Protein AF-A0A382U9B5-F1 (afdb_monomer)

Organism: NCBI:txid408172

Secondary structure (DSSP, 8-state):
-HHHHHHHHHHHHHHHHHTT------------PPPEEEEEEE---SSS--EEEEEEETTSEEEEEEEES-SS-EEEEEE--HHHHHHHHHHHHHTTS----

Mean predicted aligned error: 12.7 Å

Foldseek 3Di:
DVVVVVVVVVVVVVVVVVVPPPPVPDPPPDPPQAAWDDKDFDDDDPDLDWGWIWTAHLQQWIWIATPGSDPDHGIDIDGDDPVRSVVSNVVCVVVVNDDDD

Nearest PDB structures (foldseek):
  7peq-assembly1_AF  TM=5.070E-01  e=2.713E+00  Homo sapiens
  2l3a-assembly1_B  TM=3.412E-01  e=1.095E+00  Streptococcus pneumoniae
  7r5j-assembly1_S0  TM=4.423E-01  e=9.664E+00  Homo sapiens
  6y2r-assembly1_B  TM=2.807E-01  e=5.277E+00  Escherichia coli K-12
  6y2q-assembly1_B  TM=3.089E-01  e=7.587E+00  Escherichia coli K-12

Solvent-accessible surface area (backbone atoms only — not comparable to full-atom values): 6102 Å² total; per-residue (Å²): 113,74,66,62,53,51,51,53,54,52,54,55,55,52,58,61,64,73,73,69,79,79,72,82,76,69,78,74,75,69,80,79,73,56,60,82,64,47,76,50,76,39,71,72,56,103,64,82,43,45,19,34,40,39,38,35,27,67,81,22,45,34,43,35,36,20,76,40,70,44,99,56,72,46,78,47,75,51,68,49,52,72,69,56,40,49,52,52,53,52,52,34,36,78,70,67,79,40,87,86,130

pLDDT: mean 85.52, std 14.51, range [54.09, 98.25]

Structure (mmCIF, N/CA/C/O backbone):
data_AF-A0A382U9B5-F1
#
_entry.id   AF-A0A382U9B5-F1
#
loop_
_atom_site.group_PDB
_atom_site.id
_atom_site.type_symbol
_atom_site.label_atom_id
_atom_site.label_alt_id
_atom_site.label_comp_id
_atom_site.label_asym_id
_atom_site.label_entity_id
_atom_site.label_seq_id
_atom_site.pdbx_PDB_ins_code
_atom_site.Cartn_x
_atom_site.Cartn_y
_atom_site.Cartn_z
_atom_site.occupancy
_atom_site.B_iso_or_equiv
_atom_site.auth_seq_id
_atom_site.auth_comp_id
_atom_site.auth_asym_id
_atom_site.auth_atom_id
_atom_site.pdbx_PDB_model_num
ATOM 1 N N . MET A 1 1 ? 11.679 67.814 27.843 1.00 54.09 1 MET A N 1
ATOM 2 C CA . MET A 1 1 ? 10.896 67.091 28.876 1.00 54.09 1 MET A CA 1
ATOM 3 C C . MET A 1 1 ? 9.606 66.462 28.348 1.00 54.09 1 MET A C 1
ATOM 5 O O . MET A 1 1 ? 9.440 65.273 28.549 1.00 54.09 1 MET A O 1
ATOM 9 N N . ARG A 1 2 ? 8.722 67.182 27.634 1.00 62.81 2 ARG A N 1
ATOM 10 C CA . ARG A 1 2 ? 7.457 66.610 27.109 1.00 62.81 2 ARG A CA 1
ATOM 11 C C . ARG A 1 2 ? 7.646 65.518 26.040 1.00 62.81 2 ARG A C 1
ATOM 13 O O . ARG A 1 2 ? 6.945 64.518 26.065 1.00 62.81 2 ARG A O 1
ATOM 20 N N . ILE A 1 3 ? 8.635 65.680 25.157 1.00 61.09 3 ILE A N 1
ATOM 21 C CA . ILE A 1 3 ? 8.940 64.716 24.081 1.00 61.09 3 ILE A CA 1
ATOM 22 C C . ILE A 1 3 ? 9.489 63.398 24.649 1.00 61.09 3 ILE A C 1
ATOM 24 O O . ILE A 1 3 ? 9.040 62.333 24.251 1.00 61.09 3 ILE A O 1
ATOM 28 N N . SER A 1 4 ? 10.381 63.450 25.644 1.00 60.00 4 SER A N 1
ATOM 29 C CA . SER A 1 4 ? 10.939 62.247 26.282 1.00 60.00 4 SER A CA 1
ATOM 30 C C . SER A 1 4 ? 9.885 61.413 27.019 1.00 60.00 4 SER A C 1
ATOM 32 O O . SER A 1 4 ? 9.982 60.194 27.001 1.00 60.00 4 SER A O 1
ATOM 34 N N . ILE A 1 5 ? 8.868 62.056 27.613 1.00 72.12 5 ILE A N 1
ATOM 35 C CA . ILE A 1 5 ? 7.744 61.383 28.294 1.00 72.12 5 ILE A CA 1
ATOM 36 C C . ILE A 1 5 ? 6.813 60.704 27.279 1.00 72.12 5 ILE A C 1
ATOM 38 O O . ILE A 1 5 ? 6.330 59.602 27.519 1.00 72.12 5 ILE A O 1
ATOM 42 N N . LEU A 1 6 ? 6.586 61.336 26.123 1.00 69.75 6 LEU A N 1
ATOM 43 C CA . LEU A 1 6 ? 5.791 60.745 25.044 1.00 69.75 6 LEU A CA 1
ATOM 44 C C . LEU A 1 6 ? 6.502 59.539 24.419 1.00 69.75 6 LEU A C 1
ATOM 46 O O . LEU A 1 6 ? 5.865 58.526 24.154 1.00 69.75 6 LEU A O 1
ATOM 50 N N . VAL A 1 7 ? 7.824 59.613 24.243 1.00 75.50 7 VAL A N 1
ATOM 51 C CA . VAL A 1 7 ? 8.618 58.511 23.682 1.00 75.50 7 VAL A CA 1
ATOM 52 C C . VAL A 1 7 ? 8.638 57.305 24.620 1.00 75.50 7 VAL A C 1
ATOM 54 O O . VAL A 1 7 ? 8.428 56.186 24.160 1.00 75.50 7 VAL A O 1
ATOM 57 N N . THR A 1 8 ? 8.821 57.502 25.930 1.00 75.56 8 THR A N 1
ATOM 58 C CA . THR A 1 8 ? 8.779 56.389 26.892 1.00 75.56 8 THR A CA 1
ATOM 59 C C . THR A 1 8 ? 7.381 55.793 27.041 1.00 75.56 8 THR A C 1
ATOM 61 O O . THR A 1 8 ? 7.261 54.573 27.134 1.00 75.56 8 THR A O 1
ATOM 64 N N . ALA A 1 9 ? 6.324 56.610 26.994 1.00 79.00 9 ALA A N 1
ATOM 65 C CA . ALA A 1 9 ? 4.945 56.121 27.029 1.00 79.00 9 ALA A CA 1
ATOM 66 C C . ALA A 1 9 ? 4.597 55.275 25.792 1.00 79.00 9 ALA A C 1
ATOM 68 O O . ALA A 1 9 ? 4.003 54.207 25.925 1.00 79.00 9 ALA A O 1
ATOM 69 N N . VAL A 1 10 ? 5.017 55.710 24.599 1.00 79.19 10 VAL A N 1
ATOM 70 C CA . VAL A 1 10 ? 4.827 54.949 23.354 1.00 79.19 10 VAL A CA 1
ATOM 71 C C . VAL A 1 10 ? 5.637 53.651 23.379 1.00 79.19 10 VAL A C 1
ATOM 73 O O . VAL A 1 10 ? 5.108 52.603 23.019 1.00 79.19 10 VAL A O 1
ATOM 76 N N . LEU A 1 11 ? 6.882 53.687 23.867 1.00 76.25 11 LEU A N 1
ATOM 77 C CA . LEU A 1 11 ? 7.728 52.495 23.969 1.00 76.25 11 LEU A CA 1
ATOM 78 C C . LEU A 1 11 ? 7.118 51.438 24.907 1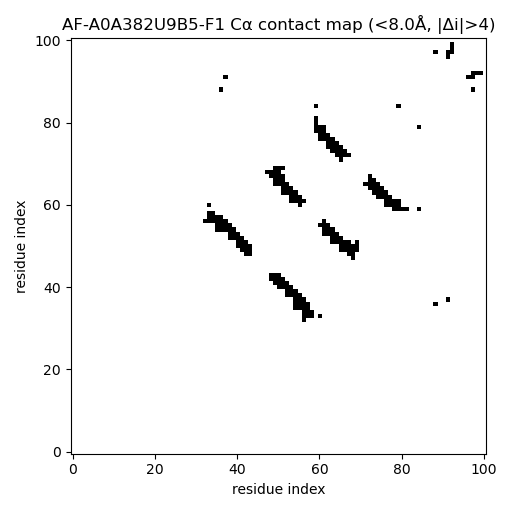.00 76.25 11 LEU A C 1
ATOM 80 O O . LEU A 1 11 ? 7.101 50.258 24.570 1.00 76.25 11 LEU A O 1
ATOM 84 N N . LEU A 1 12 ? 6.563 51.855 26.052 1.00 74.06 12 LEU A N 1
ATOM 85 C CA . LEU A 1 12 ? 5.895 50.950 26.995 1.00 74.06 12 LEU A CA 1
ATOM 86 C C . LEU A 1 12 ? 4.609 50.345 26.412 1.00 74.06 12 LEU A C 1
ATOM 88 O O . LEU A 1 12 ? 4.335 49.166 26.628 1.00 74.06 12 LEU A O 1
ATOM 92 N N . LEU A 1 13 ? 3.849 51.115 25.632 1.00 72.56 13 LEU A N 1
ATOM 93 C CA . LEU A 1 13 ? 2.592 50.661 25.029 1.00 72.56 13 LEU A CA 1
ATOM 94 C C . LEU A 1 13 ? 2.816 49.613 23.923 1.00 72.56 13 LEU A C 1
ATOM 96 O O . LEU A 1 13 ? 2.028 48.677 23.786 1.00 72.56 13 LEU A O 1
ATOM 100 N N . VAL A 1 14 ? 3.929 49.715 23.190 1.00 72.94 14 VAL A N 1
ATOM 101 C CA . VAL A 1 14 ? 4.337 48.728 22.175 1.00 72.94 14 VAL A CA 1
ATOM 102 C C . VAL A 1 14 ? 4.727 47.388 22.814 1.00 72.94 14 VAL A C 1
ATOM 104 O O . VAL A 1 14 ? 4.352 46.340 22.296 1.00 72.94 14 VAL A O 1
ATOM 107 N N . VAL A 1 15 ? 5.407 47.390 23.967 1.00 70.19 15 VAL A N 1
ATOM 108 C CA . VAL A 1 15 ? 5.828 46.150 24.658 1.00 70.19 15 VAL A CA 1
ATOM 109 C C . VAL A 1 15 ? 4.627 45.338 25.167 1.00 70.19 15 VAL A C 1
ATOM 111 O O . VAL A 1 15 ? 4.621 44.107 25.075 1.00 70.19 15 VAL A O 1
ATOM 114 N N . VAL A 1 16 ? 3.572 46.011 25.638 1.00 68.19 16 VAL A N 1
ATOM 115 C CA . VAL A 1 16 ? 2.333 45.353 26.095 1.00 68.19 16 VAL A CA 1
ATOM 116 C C . VAL A 1 16 ? 1.617 44.637 24.941 1.00 68.19 16 VAL A C 1
ATOM 118 O O . VAL A 1 16 ? 1.099 43.538 25.131 1.00 68.19 16 VAL A O 1
ATOM 121 N N . PHE A 1 17 ? 1.644 45.200 23.730 1.00 63.25 17 PHE A N 1
ATOM 122 C CA . PHE A 1 17 ? 0.970 44.620 22.562 1.00 63.25 17 PHE A CA 1
ATOM 123 C C . PHE A 1 17 ? 1.639 43.343 22.027 1.00 63.25 17 PHE A C 1
ATOM 125 O O . PHE A 1 17 ? 0.953 42.457 21.521 1.00 63.25 17 PHE A O 1
ATOM 132 N N . VAL A 1 18 ? 2.962 43.205 2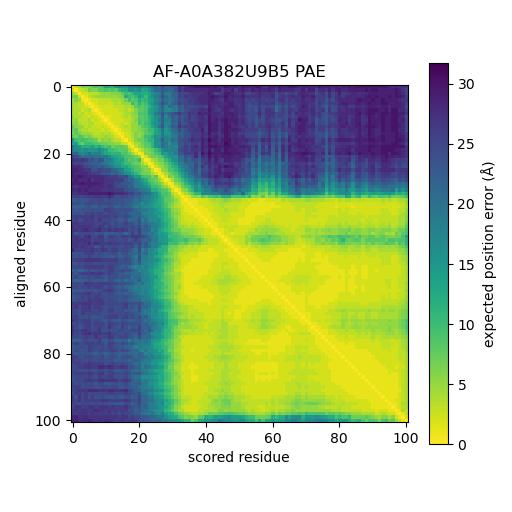2.162 1.00 65.38 18 VAL A N 1
ATOM 133 C CA . VAL A 1 18 ? 3.712 42.045 21.633 1.00 65.38 18 VAL A CA 1
ATOM 134 C C . VAL A 1 18 ? 3.528 40.785 22.497 1.00 65.38 18 VAL A C 1
ATOM 136 O O . VAL A 1 18 ? 3.733 39.668 22.028 1.00 65.38 18 VAL A O 1
ATOM 139 N N . SER A 1 19 ? 3.070 40.932 23.741 1.00 62.53 19 SER A N 1
ATOM 140 C CA . SER A 1 19 ? 2.999 39.831 24.717 1.00 62.53 19 SER A CA 1
ATOM 141 C C . SER A 1 19 ? 1.723 38.972 24.608 1.00 62.53 19 SER A C 1
ATOM 143 O O . SER A 1 19 ? 1.581 37.986 25.327 1.00 62.53 19 SER A O 1
ATOM 145 N N . GLY A 1 20 ? 0.778 39.341 23.733 1.00 59.97 20 GLY A N 1
ATOM 146 C CA . GLY A 1 20 ? -0.607 38.850 23.767 1.00 59.97 20 GLY A CA 1
ATOM 147 C C . GLY A 1 20 ? -0.985 37.673 22.857 1.00 59.97 20 GLY A C 1
ATOM 148 O O . GLY A 1 20 ? -2.148 37.286 22.863 1.00 59.97 20 GLY A O 1
ATOM 149 N N . CYS A 1 21 ? -0.079 37.087 22.069 1.00 66.44 21 CYS A N 1
ATOM 150 C CA . CYS A 1 21 ? -0.425 35.964 21.179 1.00 66.44 21 CYS A CA 1
ATOM 151 C C . CYS A 1 21 ? 0.087 34.616 21.700 1.00 66.44 21 CYS A C 1
ATOM 153 O O . CYS A 1 21 ? 0.887 33.947 21.054 1.00 66.44 21 CYS A O 1
ATOM 155 N N . SER A 1 22 ? -0.412 34.176 22.854 1.00 59.31 22 SER A N 1
ATOM 156 C CA . SER A 1 22 ? -0.428 32.745 23.184 1.00 59.31 22 SER A CA 1
ATOM 157 C C . SER A 1 22 ? -1.741 32.162 22.664 1.00 59.31 22 SER A C 1
ATOM 159 O O . SER A 1 22 ? -2.692 31.959 23.412 1.00 59.31 22 SER A O 1
ATOM 161 N N . LEU A 1 23 ? -1.821 31.935 21.349 1.00 65.56 23 LEU A N 1
ATOM 162 C CA . LEU A 1 23 ? -2.842 31.046 20.802 1.00 65.56 23 LEU A CA 1
ATOM 163 C C . LEU A 1 23 ? -2.578 29.661 21.410 1.00 65.56 23 LEU A C 1
ATOM 165 O O . LEU A 1 23 ? -1.495 29.116 21.179 1.00 65.56 23 LEU A O 1
ATOM 169 N N . PRO A 1 24 ? -3.506 29.079 22.191 1.00 62.50 24 PRO A N 1
ATOM 170 C CA . PRO A 1 24 ? -3.404 27.679 22.548 1.00 62.50 24 PRO A CA 1
ATOM 171 C C . PRO A 1 24 ? -3.539 26.901 21.242 1.00 62.50 24 PRO A C 1
ATOM 173 O O . PRO A 1 24 ? -4.634 26.724 20.708 1.00 62.50 24 PRO A O 1
ATOM 176 N N . VAL A 1 25 ? -2.399 26.495 20.687 1.00 60.81 25 VAL A N 1
ATOM 177 C CA . VAL A 1 25 ? -2.329 25.534 19.594 1.00 60.81 25 VAL A CA 1
ATOM 178 C C . VAL A 1 25 ? -2.891 24.243 20.170 1.00 60.81 25 VAL A C 1
ATOM 180 O O . VAL A 1 25 ? -2.193 23.482 20.836 1.00 60.81 25 VAL A O 1
ATOM 183 N N . SER A 1 26 ? -4.199 24.052 19.995 1.00 68.31 26 SER A N 1
ATOM 184 C CA . SER A 1 26 ? -4.849 22.778 20.253 1.00 68.31 26 SER A CA 1
ATOM 185 C C . SER A 1 26 ? -4.070 21.745 19.442 1.00 68.31 26 SER A C 1
ATOM 187 O O . SER A 1 26 ? -3.915 21.946 18.231 1.00 68.31 26 SER A O 1
ATOM 189 N N . PRO A 1 27 ? -3.508 20.696 20.067 1.00 62.62 27 PRO A N 1
ATOM 190 C CA . PRO A 1 27 ? -2.910 19.617 19.312 1.00 62.62 27 PRO A CA 1
ATOM 191 C C . PRO A 1 27 ? -4.049 19.002 18.511 1.00 62.62 27 PRO A C 1
ATOM 193 O O . PRO A 1 27 ? -4.861 18.251 19.046 1.00 62.62 27 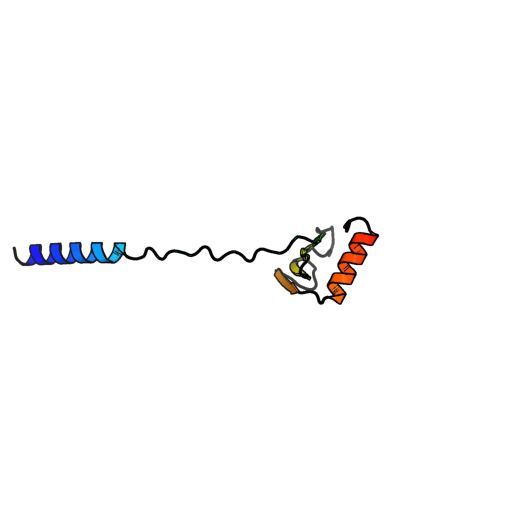PRO A O 1
ATOM 196 N N . PHE A 1 28 ? -4.140 19.394 17.239 1.00 59.19 28 PHE A N 1
ATOM 197 C CA . PHE A 1 28 ? -4.983 18.757 16.249 1.00 59.19 28 PHE A CA 1
ATOM 198 C C . PHE A 1 28 ? -4.670 17.275 16.372 1.00 59.19 28 PHE A C 1
ATOM 200 O O . PHE A 1 28 ? -3.550 16.859 16.064 1.00 59.19 28 PHE A O 1
ATOM 207 N N . GLN A 1 29 ? -5.597 16.516 16.960 1.00 55.19 29 GLN A N 1
ATOM 208 C CA . GLN A 1 29 ? -5.442 15.085 17.137 1.00 55.19 29 GLN A CA 1
ATOM 209 C C . GLN A 1 29 ? -5.194 14.539 15.743 1.00 55.19 29 GLN A C 1
ATOM 211 O O . GLN A 1 29 ? -6.102 14.505 14.912 1.00 55.19 29 GLN A O 1
ATOM 216 N N . ALA A 1 30 ? -3.931 14.200 15.469 1.00 62.97 30 ALA A N 1
ATOM 217 C CA . ALA A 1 30 ? -3.569 13.541 14.237 1.00 62.97 30 ALA A CA 1
ATOM 218 C C . ALA A 1 30 ? -4.538 12.363 14.106 1.00 62.97 30 ALA A C 1
ATOM 220 O O . ALA A 1 30 ? -4.750 11.666 15.108 1.00 62.97 30 ALA A O 1
ATOM 221 N N . PRO A 1 31 ? -5.190 12.185 12.945 1.00 60.97 31 PRO A N 1
ATOM 222 C CA . PRO A 1 31 ? -6.185 11.142 12.782 1.00 60.97 31 PRO A CA 1
ATOM 223 C C . PRO A 1 31 ? -5.560 9.838 13.264 1.00 60.97 31 PRO A C 1
ATOM 225 O O . PRO A 1 31 ? -4.511 9.428 12.759 1.00 60.97 31 PRO A O 1
ATOM 228 N N . VAL A 1 32 ? -6.151 9.253 14.309 1.00 64.25 32 VAL A N 1
ATOM 229 C CA . VAL A 1 32 ? -5.683 7.996 14.890 1.00 64.25 32 VAL A CA 1
ATOM 230 C C . VAL A 1 32 ? -5.879 6.958 13.798 1.00 64.25 32 VAL A C 1
ATOM 232 O O . VAL A 1 32 ? -6.984 6.454 13.605 1.00 64.25 32 VAL A O 1
ATOM 235 N N . LYS A 1 33 ? -4.828 6.720 13.003 1.00 66.44 33 LYS A N 1
ATOM 236 C CA . LYS A 1 33 ? -4.870 5.738 11.922 1.00 66.44 33 LYS A CA 1
ATOM 237 C C . LYS A 1 33 ? -5.292 4.417 12.547 1.00 66.44 33 LYS A C 1
ATOM 239 O O . LYS A 1 33 ? -4.758 4.018 13.585 1.00 66.44 33 LYS A O 1
ATOM 244 N N . SER A 1 34 ? -6.307 3.793 11.950 1.00 86.69 34 SER A N 1
ATOM 245 C CA . SER A 1 34 ? -6.868 2.554 12.474 1.00 86.69 34 SER A CA 1
ATOM 246 C C . SER A 1 34 ? -5.795 1.455 12.520 1.00 86.69 34 SER A C 1
ATOM 248 O O . SER A 1 34 ? -4.689 1.615 12.000 1.00 86.69 34 SER A O 1
ATOM 250 N N . LYS A 1 35 ? -6.081 0.329 13.181 1.00 92.50 35 LYS A N 1
ATOM 251 C CA . LYS A 1 35 ? -5.108 -0.763 13.333 1.00 92.50 35 LYS A CA 1
ATOM 252 C C . LYS A 1 35 ? -4.554 -1.184 11.961 1.00 92.50 35 LYS A C 1
ATOM 254 O O . LYS A 1 35 ? -5.309 -1.320 11.000 1.00 92.50 35 LYS A O 1
ATOM 259 N N . LEU A 1 36 ? -3.245 -1.420 11.871 1.00 93.88 36 LEU A N 1
ATOM 260 C CA . LEU A 1 36 ? -2.612 -1.919 10.649 1.00 93.88 36 LEU A CA 1
ATOM 261 C C . LEU A 1 36 ? -3.174 -3.299 10.287 1.00 93.88 36 LEU A C 1
ATOM 263 O O . LEU A 1 36 ? -3.151 -4.201 11.122 1.00 93.88 36 LEU A O 1
ATOM 267 N N . LEU A 1 37 ? -3.650 -3.459 9.050 1.00 95.06 37 LEU A N 1
ATOM 268 C CA . LEU A 1 37 ? -4.113 -4.741 8.517 1.00 95.06 37 LEU A CA 1
ATOM 269 C C . LEU A 1 37 ? -3.021 -5.417 7.685 1.00 95.06 37 LEU A C 1
ATOM 271 O O . LEU A 1 37 ? -2.725 -6.590 7.890 1.00 95.06 37 LEU A O 1
ATOM 275 N N . ALA A 1 38 ? -2.443 -4.685 6.736 1.00 94.88 38 ALA A N 1
ATOM 276 C CA . ALA A 1 38 ? -1.438 -5.204 5.822 1.00 94.88 38 ALA A CA 1
ATOM 277 C C . ALA A 1 38 ? -0.481 -4.097 5.381 1.00 94.88 38 ALA A C 1
ATOM 279 O O . ALA A 1 38 ? -0.895 -2.963 5.143 1.00 94.88 38 ALA A O 1
ATOM 280 N N . LYS A 1 39 ? 0.794 -4.444 5.214 1.00 94.75 39 LYS A N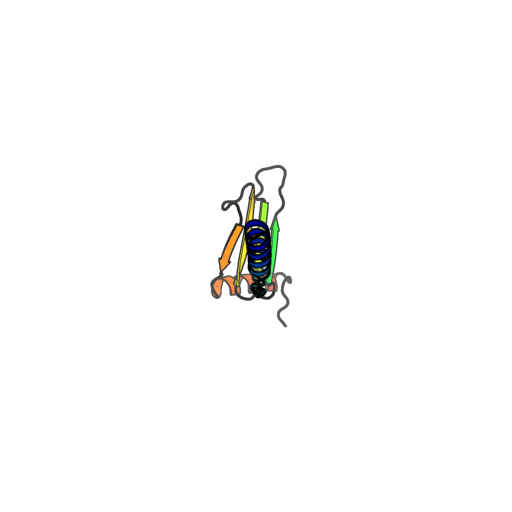 1
ATOM 281 C CA . LYS A 1 39 ? 1.802 -3.579 4.605 1.00 94.75 39 LYS A CA 1
ATOM 282 C C . LYS A 1 39 ? 2.569 -4.373 3.556 1.00 94.75 39 LYS A C 1
ATOM 284 O O . LYS A 1 39 ? 2.909 -5.529 3.791 1.00 94.75 39 LYS A O 1
ATOM 289 N N . MET A 1 40 ? 2.813 -3.760 2.406 1.00 94.69 40 MET A N 1
ATOM 290 C CA . MET A 1 40 ? 3.581 -4.342 1.315 1.00 94.69 40 MET A CA 1
ATOM 291 C C . MET A 1 40 ? 4.550 -3.300 0.777 1.00 94.69 40 MET A C 1
ATOM 293 O O . MET A 1 40 ? 4.166 -2.160 0.525 1.00 94.69 40 MET A O 1
ATOM 297 N N . GLU A 1 41 ? 5.796 -3.707 0.586 1.00 96.19 41 GLU A N 1
ATOM 298 C CA . GLU A 1 41 ? 6.845 -2.877 0.010 1.00 96.19 41 GLU A CA 1
ATOM 299 C C . GLU A 1 41 ? 7.499 -3.652 -1.125 1.00 96.19 41 GLU A C 1
ATOM 301 O O . GLU A 1 41 ? 7.699 -4.867 -1.033 1.00 96.19 41 GLU A O 1
ATOM 306 N N . ARG A 1 42 ? 7.802 -2.949 -2.212 1.00 96.19 42 ARG A N 1
ATOM 307 C CA . ARG A 1 42 ? 8.533 -3.501 -3.342 1.00 96.19 42 ARG A CA 1
ATOM 308 C C . ARG A 1 42 ? 9.708 -2.594 -3.659 1.00 96.19 42 ARG A C 1
ATOM 310 O O . ARG A 1 42 ? 9.515 -1.432 -4.005 1.00 96.19 42 ARG A O 1
ATOM 317 N N . SER A 1 43 ? 10.907 -3.151 -3.536 1.00 95.81 43 SER A N 1
ATOM 318 C CA . SER A 1 43 ? 12.161 -2.502 -3.901 1.00 95.81 43 SER A CA 1
ATOM 319 C C . SER A 1 43 ? 12.469 -2.657 -5.394 1.00 95.81 43 SER A C 1
ATOM 321 O O . SER A 1 43 ? 11.857 -3.462 -6.106 1.00 95.81 43 SER A O 1
ATOM 323 N N . GLY A 1 44 ? 13.428 -1.861 -5.869 1.00 94.25 44 GLY A N 1
ATOM 324 C CA . GLY A 1 44 ? 13.915 -1.919 -7.245 1.00 94.25 44 GLY A CA 1
ATOM 325 C C . GLY A 1 44 ? 14.692 -3.199 -7.567 1.00 94.25 44 GLY A C 1
ATOM 326 O O . GLY A 1 44 ? 15.159 -3.918 -6.686 1.00 94.25 44 GLY A O 1
ATOM 327 N N . CYS A 1 45 ? 14.848 -3.457 -8.864 1.00 93.00 45 CYS A N 1
ATOM 328 C CA . CYS A 1 45 ? 15.684 -4.518 -9.427 1.00 93.00 45 CYS A CA 1
ATOM 329 C C . CYS A 1 45 ? 16.552 -3.936 -10.559 1.00 93.00 45 CYS A C 1
ATOM 331 O O . CYS A 1 45 ? 16.354 -2.784 -10.945 1.00 93.00 45 CYS A O 1
ATOM 333 N N . SER A 1 46 ? 17.482 -4.713 -11.128 1.00 91.88 46 SER A N 1
ATOM 334 C CA . SER A 1 46 ? 18.241 -4.323 -12.331 1.00 91.88 46 SER A CA 1
ATOM 335 C C . SER A 1 46 ? 17.339 -4.319 -13.576 1.00 91.88 46 SER A C 1
ATOM 337 O O . SER A 1 46 ? 17.372 -5.237 -14.390 1.00 91.88 46 SER A O 1
ATOM 339 N N . GLY A 1 47 ? 16.475 -3.313 -13.688 1.00 91.81 47 GLY A N 1
ATOM 340 C CA . GLY A 1 47 ? 15.484 -3.169 -14.750 1.00 91.81 47 GLY A CA 1
ATOM 341 C C . GLY A 1 47 ? 14.341 -2.242 -14.334 1.00 91.81 47 GLY A C 1
ATOM 342 O O . GLY A 1 47 ? 14.4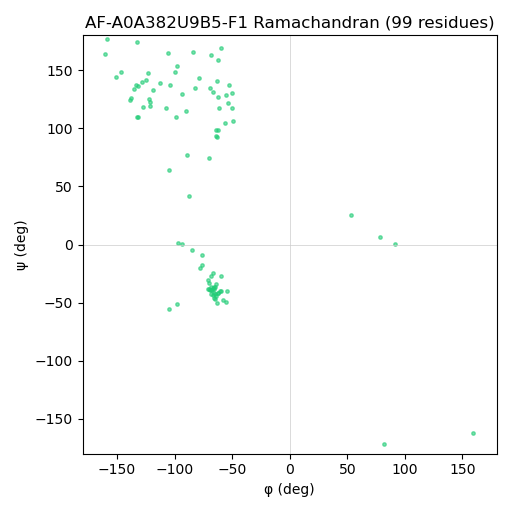46 -1.498 -13.366 1.00 91.81 47 GLY A O 1
ATOM 343 N N . VAL A 1 48 ? 13.216 -2.317 -15.045 1.00 93.62 48 VAL A N 1
ATOM 344 C CA . VAL A 1 48 ? 12.037 -1.452 -14.831 1.00 93.62 48 VAL A CA 1
ATOM 345 C C . VAL A 1 48 ? 11.065 -2.009 -13.781 1.00 93.62 48 VAL A C 1
ATOM 347 O O . VAL A 1 48 ? 9.848 -2.000 -13.967 1.00 93.62 48 VAL A O 1
ATOM 350 N N . CYS A 1 49 ? 11.587 -2.546 -12.673 1.00 95.56 49 CYS A N 1
ATOM 351 C CA . CYS A 1 49 ? 10.727 -3.028 -11.593 1.00 95.56 49 CYS A CA 1
ATOM 352 C C . CYS A 1 49 ? 10.026 -1.857 -10.886 1.00 95.56 49 CYS A C 1
ATOM 354 O O . CYS A 1 49 ? 10.695 -0.885 -10.535 1.00 95.56 49 CYS A O 1
ATOM 356 N N . PRO A 1 50 ? 8.714 -1.960 -10.609 1.00 96.56 50 PRO A N 1
ATOM 357 C CA . PRO A 1 50 ? 7.995 -0.936 -9.866 1.00 96.56 50 PRO A CA 1
ATOM 358 C C . PRO A 1 50 ? 8.492 -0.863 -8.422 1.00 96.56 50 PRO A C 1
ATOM 360 O O . PRO A 1 50 ? 8.547 -1.885 -7.734 1.00 96.56 50 PRO A O 1
ATOM 363 N N . ILE A 1 51 ? 8.782 0.353 -7.970 1.00 97.94 51 ILE A N 1
ATOM 364 C CA . ILE A 1 51 ? 9.193 0.675 -6.603 1.00 97.94 51 ILE A CA 1
ATOM 365 C C . ILE A 1 51 ? 8.029 1.377 -5.914 1.00 97.94 51 ILE A C 1
ATOM 367 O O . ILE A 1 51 ? 7.588 2.432 -6.377 1.00 97.94 51 ILE A O 1
ATOM 371 N N . PHE A 1 52 ? 7.489 0.772 -4.854 1.00 97.75 52 PHE A N 1
ATOM 372 C CA . PHE A 1 52 ? 6.361 1.346 -4.121 1.00 97.75 52 PHE A CA 1
ATOM 373 C C . PHE A 1 52 ? 6.187 0.775 -2.713 1.00 97.75 52 PHE A C 1
ATOM 375 O O . PHE A 1 52 ? 6.639 -0.330 -2.403 1.00 97.75 52 PHE A O 1
ATOM 382 N N . SER A 1 53 ? 5.410 1.491 -1.901 1.00 97.94 53 SER A N 1
ATOM 383 C CA . SER A 1 53 ? 4.841 0.988 -0.653 1.00 97.94 53 SER A CA 1
ATOM 384 C C . SER A 1 53 ? 3.314 1.112 -0.639 1.00 97.94 53 SER A C 1
ATOM 386 O O . SER A 1 53 ? 2.721 1.997 -1.256 1.00 97.94 53 SER A O 1
ATOM 388 N N . LEU A 1 54 ? 2.659 0.171 0.036 1.00 97.25 54 LEU A N 1
ATOM 389 C CA . LEU A 1 54 ? 1.213 0.110 0.206 1.00 97.25 54 LEU A CA 1
ATOM 390 C C . LEU A 1 54 ? 0.907 -0.291 1.647 1.00 97.25 54 LEU A C 1
ATOM 392 O O . LEU A 1 54 ? 1.347 -1.339 2.116 1.00 97.25 54 LEU A O 1
ATOM 396 N N . THR A 1 55 ? 0.119 0.523 2.336 1.00 97.50 55 THR A N 1
ATOM 397 C CA . THR A 1 55 ? -0.337 0.269 3.703 1.00 97.50 55 THR A CA 1
ATOM 398 C C . THR A 1 55 ? -1.855 0.260 3.720 1.00 97.50 55 THR A C 1
ATOM 400 O O . THR A 1 55 ? -2.478 1.216 3.271 1.00 97.50 55 THR A O 1
ATOM 403 N N . ILE A 1 56 ? -2.446 -0.816 4.227 1.00 97.06 56 ILE A N 1
ATOM 404 C CA . ILE A 1 56 ? -3.890 -1.008 4.354 1.00 97.06 56 ILE A CA 1
ATOM 405 C C . ILE A 1 56 ? -4.206 -1.165 5.838 1.00 97.06 56 ILE A C 1
ATOM 407 O O . ILE A 1 56 ? -3.564 -1.951 6.541 1.00 97.06 56 ILE A O 1
ATOM 411 N N . PHE A 1 57 ? -5.216 -0.448 6.310 1.00 96.44 57 PHE A N 1
ATOM 412 C CA . PHE A 1 57 ? -5.667 -0.491 7.694 1.00 96.44 57 PHE A CA 1
ATOM 413 C C . PHE A 1 57 ? -6.994 -1.256 7.847 1.00 96.44 57 PHE A C 1
ATOM 415 O O . PHE A 1 57 ? -7.682 -1.564 6.870 1.00 96.44 57 PHE A O 1
ATOM 422 N N . PHE A 1 58 ? -7.346 -1.625 9.080 1.00 95.06 58 PHE A N 1
ATOM 423 C CA . PHE A 1 58 ? -8.512 -2.467 9.379 1.00 95.06 58 PHE A CA 1
ATOM 424 C C . PHE A 1 58 ? -9.857 -1.795 9.075 1.00 95.06 58 PHE A C 1
ATOM 426 O O . PHE A 1 58 ? -10.826 -2.512 8.813 1.00 95.06 58 PHE A O 1
ATOM 433 N N . ASP A 1 59 ? -9.910 -0.463 9.077 1.00 95.31 59 ASP A N 1
ATOM 434 C CA . ASP A 1 59 ? -11.054 0.351 8.639 1.00 95.31 59 ASP A CA 1
ATOM 435 C C . ASP A 1 59 ? -11.198 0.436 7.107 1.00 95.31 59 ASP A C 1
ATOM 437 O O . ASP A 1 59 ? -12.212 0.919 6.613 1.00 95.31 59 ASP A O 1
ATOM 441 N N . GLY A 1 60 ? -10.213 -0.061 6.353 1.00 96.19 60 GLY A N 1
ATOM 442 C CA . GLY A 1 60 ? -10.179 0.006 4.895 1.00 96.19 60 GLY A CA 1
ATOM 443 C C . GLY A 1 60 ? -9.470 1.233 4.334 1.00 96.19 60 GLY A C 1
ATOM 444 O O . GLY A 1 60 ? -9.383 1.343 3.113 1.00 96.19 60 GLY A O 1
ATOM 445 N N . SER A 1 61 ? -8.937 2.119 5.177 1.00 97.38 61 SER A N 1
ATOM 446 C CA . SER A 1 61 ? -8.067 3.212 4.745 1.00 97.38 61 SER A CA 1
ATOM 447 C C . SER A 1 61 ? -6.786 2.653 4.122 1.00 97.38 61 SER A C 1
ATOM 449 O O . SER A 1 61 ? -6.233 1.651 4.588 1.00 97.38 61 SER A O 1
ATOM 451 N N . VAL A 1 62 ? -6.312 3.291 3.054 1.00 97.19 62 VAL A N 1
ATOM 452 C CA . VAL A 1 62 ? -5.140 2.872 2.287 1.00 97.19 62 VAL A CA 1
ATOM 453 C C . VAL A 1 62 ? -4.233 4.057 2.025 1.00 97.19 62 VAL A C 1
ATOM 455 O O . VAL A 1 62 ? -4.695 5.124 1.631 1.00 97.19 62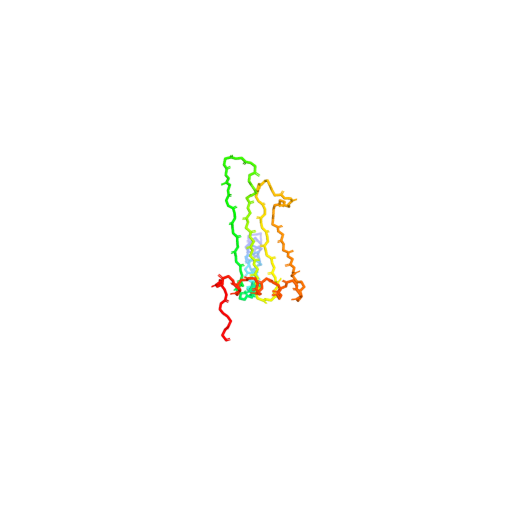 VAL A O 1
ATOM 458 N N . ILE A 1 63 ? -2.934 3.830 2.186 1.00 97.31 63 ILE A N 1
ATOM 459 C CA . ILE A 1 63 ? -1.875 4.761 1.808 1.00 97.31 63 ILE A CA 1
ATOM 460 C C . ILE A 1 63 ? -0.976 4.045 0.815 1.00 97.31 63 ILE A C 1
ATOM 462 O O . ILE A 1 63 ? -0.390 3.008 1.131 1.00 97.31 63 ILE A O 1
ATOM 466 N N . TYR A 1 64 ? -0.882 4.594 -0.384 1.00 97.94 64 TYR A N 1
ATOM 467 C CA . TYR A 1 64 ? -0.007 4.131 -1.446 1.00 97.94 64 TYR A CA 1
ATOM 468 C C . TYR A 1 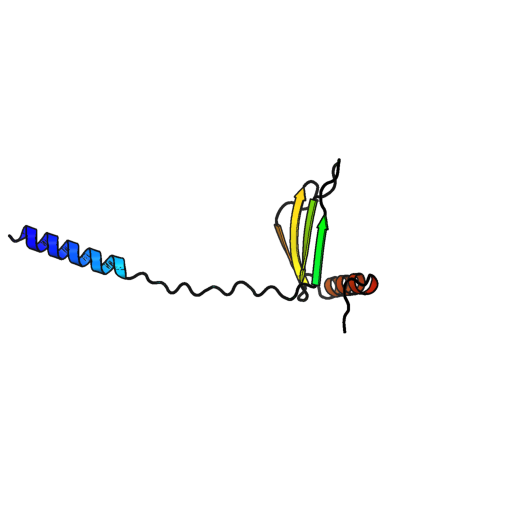64 ? 1.069 5.180 -1.710 1.00 97.94 64 TYR A C 1
ATOM 470 O O . TYR A 1 64 ? 0.759 6.365 -1.748 1.00 97.94 64 TYR A O 1
ATOM 478 N N . GLN A 1 65 ? 2.304 4.751 -1.932 1.00 98.12 65 GLN A N 1
ATOM 479 C CA . GLN A 1 65 ? 3.396 5.612 -2.370 1.00 98.12 65 GLN A CA 1
ATOM 480 C C . GLN A 1 65 ? 4.110 4.931 -3.532 1.00 98.12 65 GLN A C 1
ATOM 482 O O . GLN A 1 65 ? 4.774 3.917 -3.330 1.00 98.12 65 GLN A O 1
ATOM 487 N N . GLY A 1 66 ? 3.970 5.476 -4.738 1.00 97.88 66 GLY A N 1
ATOM 488 C CA . GLY A 1 66 ? 4.733 5.043 -5.908 1.00 97.88 66 GLY A CA 1
ATOM 489 C C . GLY A 1 66 ? 5.994 5.884 -6.077 1.00 97.88 66 GLY A C 1
ATOM 490 O O . GLY A 1 66 ? 5.918 7.111 -6.066 1.00 97.88 66 GLY A O 1
ATOM 491 N N . GLU A 1 67 ? 7.146 5.242 -6.237 1.00 96.88 67 GLU A N 1
ATOM 492 C CA . GLU A 1 67 ? 8.436 5.924 -6.386 1.00 96.88 67 GLU A CA 1
ATOM 493 C C . GLU A 1 67 ? 8.926 5.901 -7.836 1.00 96.88 67 GLU A C 1
ATOM 495 O O . GLU A 1 67 ? 9.153 6.956 -8.423 1.00 96.88 67 GLU A O 1
ATOM 500 N N . ALA A 1 68 ? 9.051 4.716 -8.442 1.00 96.62 68 ALA A N 1
ATOM 501 C CA . ALA A 1 68 ? 9.566 4.565 -9.803 1.00 96.62 68 ALA A CA 1
ATOM 502 C C . ALA A 1 68 ? 8.905 3.400 -10.541 1.00 96.62 68 ALA A C 1
ATOM 504 O O . ALA A 1 68 ? 8.556 2.390 -9.933 1.00 96.62 68 ALA A O 1
ATOM 505 N N . HIS A 1 69 ? 8.762 3.529 -11.864 1.00 96.12 69 HIS A N 1
ATOM 506 C CA . HIS A 1 69 ? 8.188 2.503 -12.750 1.00 96.12 69 HIS A CA 1
ATOM 507 C C . HIS A 1 69 ? 6.794 1.998 -12.319 1.00 96.12 69 HIS A C 1
ATOM 509 O O . HIS A 1 69 ? 6.400 0.877 -12.636 1.00 96.12 69 HIS A O 1
ATOM 515 N N . THR A 1 70 ? 6.035 2.818 -11.589 1.00 95.94 70 THR A N 1
ATOM 516 C CA . THR A 1 70 ? 4.657 2.545 -11.176 1.00 95.94 70 THR A CA 1
ATOM 517 C C . THR A 1 70 ? 3.662 3.234 -12.105 1.00 95.94 70 THR A C 1
ATOM 519 O O . THR A 1 70 ? 3.955 4.266 -12.701 1.00 95.94 70 THR A O 1
ATOM 522 N N . ALA A 1 71 ? 2.448 2.686 -12.214 1.00 93.50 71 ALA A N 1
ATOM 523 C CA . ALA A 1 71 ? 1.371 3.334 -12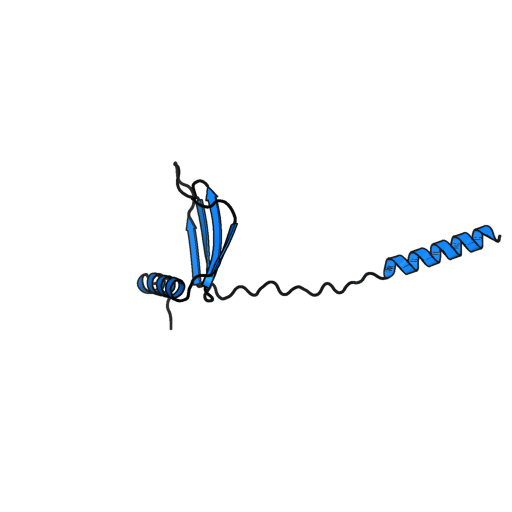.971 1.00 93.50 71 ALA A CA 1
ATOM 524 C C . ALA A 1 71 ? 0.876 4.632 -12.305 1.00 93.50 71 ALA A C 1
ATOM 526 O O . ALA A 1 71 ? 0.358 5.521 -12.972 1.00 93.50 71 ALA A O 1
ATOM 527 N N . VAL A 1 72 ? 1.016 4.721 -10.980 1.00 94.56 72 VAL A N 1
ATOM 528 C CA . VAL A 1 72 ? 0.710 5.911 -10.185 1.00 94.56 72 VAL A CA 1
ATOM 529 C C . VAL A 1 72 ? 1.986 6.307 -9.460 1.00 94.56 72 VAL A C 1
ATOM 531 O O . VAL A 1 72 ? 2.541 5.498 -8.718 1.00 94.56 72 VAL A O 1
ATOM 534 N N . SER A 1 73 ? 2.451 7.531 -9.672 1.00 95.75 73 SER A N 1
ATOM 535 C CA . SER A 1 73 ? 3.617 8.082 -8.977 1.00 95.75 73 SER A CA 1
ATOM 536 C C . SER A 1 73 ? 3.176 8.978 -7.823 1.00 95.75 73 SER A C 1
ATOM 538 O O . SER A 1 73 ? 2.141 9.640 -7.905 1.00 95.75 73 SER A O 1
ATOM 540 N N . GLY A 1 74 ? 3.977 9.024 -6.762 1.00 96.19 74 GLY A N 1
ATOM 541 C CA . GLY A 1 74 ? 3.702 9.814 -5.567 1.00 96.19 74 GLY A CA 1
ATOM 542 C C . GLY A 1 74 ? 2.739 9.147 -4.583 1.00 96.19 74 GLY A C 1
ATOM 543 O O . GLY A 1 74 ? 2.392 7.968 -4.705 1.00 96.19 74 GLY A O 1
ATOM 544 N N . GLY A 1 75 ? 2.345 9.928 -3.577 1.00 96.50 75 GLY A N 1
ATOM 545 C CA . GLY A 1 75 ? 1.463 9.501 -2.496 1.00 96.50 75 GLY A CA 1
ATOM 546 C C . GLY A 1 75 ? -0.010 9.571 -2.887 1.00 96.50 75 GLY A C 1
ATOM 547 O O . GLY A 1 75 ? -0.464 10.568 -3.447 1.00 96.50 75 GLY A O 1
ATOM 548 N N . LYS A 1 76 ? -0.774 8.528 -2.566 1.00 96.62 76 LYS A N 1
ATOM 549 C CA . LYS A 1 76 ? -2.224 8.480 -2.752 1.00 96.62 76 LYS A CA 1
ATOM 550 C C . LYS A 1 76 ? -2.896 7.837 -1.551 1.00 96.62 76 LYS A C 1
ATOM 552 O O . LYS A 1 76 ? -2.602 6.694 -1.205 1.00 96.62 76 LYS A O 1
ATOM 557 N N . GLU A 1 77 ? -3.855 8.550 -0.978 1.00 96.56 77 GLU A N 1
ATOM 558 C CA . GLU A 1 77 ? -4.741 8.021 0.053 1.00 96.56 77 GLU A CA 1
ATOM 559 C C . GLU A 1 77 ? -6.118 7.728 -0.545 1.00 96.56 77 GLU A C 1
ATOM 561 O O . GLU A 1 77 ? -6.630 8.482 -1.375 1.00 96.56 77 GLU A O 1
ATOM 566 N N . PHE A 1 78 ? -6.697 6.589 -0.179 1.00 96.31 78 PHE A N 1
ATOM 567 C CA . PHE A 1 78 ? -8.039 6.187 -0.598 1.00 96.31 78 PHE A CA 1
ATOM 568 C C . PHE A 1 78 ? -8.601 5.143 0.366 1.00 96.31 78 PHE A C 1
ATOM 570 O O . PHE A 1 78 ? -7.916 4.694 1.282 1.00 96.31 78 PHE A O 1
ATOM 577 N N . SER A 1 79 ? -9.849 4.732 0.156 1.00 97.12 79 SER A N 1
ATOM 578 C CA . SER A 1 79 ? -10.503 3.732 0.999 1.00 97.12 79 SER A CA 1
ATOM 579 C C . SER A 1 79 ? -11.026 2.572 0.165 1.00 97.12 79 SER A C 1
ATOM 581 O O . SER A 1 79 ? -11.530 2.752 -0.944 1.00 97.12 79 SER A O 1
ATOM 583 N N . LEU A 1 80 ? -10.900 1.365 0.707 1.00 97.56 80 LEU A N 1
ATOM 584 C CA . LEU A 1 80 ? -11.470 0.159 0.129 1.00 97.56 80 LEU A CA 1
ATOM 585 C C . LEU A 1 80 ? -12.963 0.077 0.437 1.00 97.56 80 LEU A C 1
ATOM 587 O O . LEU A 1 80 ? -13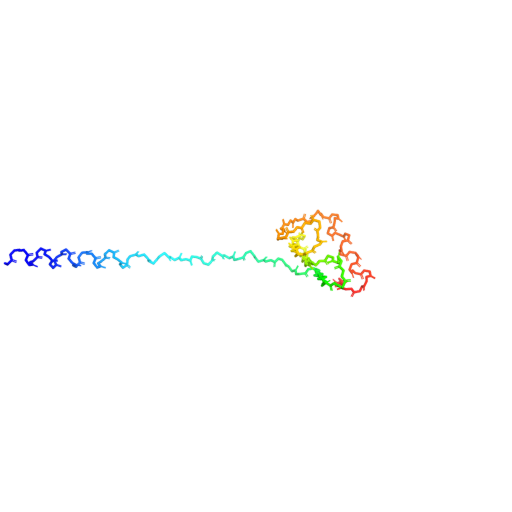.414 0.362 1.545 1.00 97.56 80 LEU A O 1
ATOM 591 N N . THR A 1 81 ? -13.727 -0.418 -0.530 1.00 98.19 81 THR A N 1
ATOM 592 C CA . THR A 1 81 ? -15.082 -0.909 -0.259 1.00 98.19 81 THR A CA 1
ATOM 593 C C . THR A 1 81 ? -15.033 -2.099 0.704 1.00 98.19 81 THR A C 1
ATOM 595 O O . THR A 1 81 ? -14.021 -2.803 0.804 1.00 98.19 81 THR A O 1
ATOM 598 N N . LYS A 1 82 ? -16.154 -2.383 1.377 1.00 97.06 82 LYS A N 1
ATOM 599 C CA . LYS A 1 82 ? -16.269 -3.533 2.293 1.00 97.06 82 LYS A CA 1
ATOM 600 C C . LYS A 1 82 ? -15.882 -4.854 1.614 1.00 97.06 82 LYS A C 1
ATOM 602 O O . LYS A 1 82 ? -15.150 -5.650 2.201 1.00 97.06 82 LYS A O 1
ATOM 607 N N . ASP A 1 83 ? -16.281 -5.045 0.357 1.00 98.25 83 ASP A N 1
ATOM 608 C CA . ASP A 1 83 ? -15.980 -6.260 -0.410 1.00 98.25 83 ASP A CA 1
ATOM 609 C C . ASP A 1 83 ? -14.497 -6.374 -0.783 1.00 98.25 83 ASP A C 1
ATOM 611 O O . ASP A 1 83 ? -13.916 -7.460 -0.772 1.00 98.25 83 ASP A O 1
ATOM 615 N N . GLN A 1 84 ? -13.844 -5.260 -1.125 1.00 98.06 84 GLN A N 1
ATOM 616 C CA . GLN A 1 84 ? -12.397 -5.240 -1.364 1.00 98.06 84 GLN A CA 1
ATOM 617 C C . GLN A 1 84 ? -11.622 -5.540 -0.078 1.00 98.06 84 GLN A C 1
ATOM 619 O O . GLN A 1 84 ? -10.725 -6.382 -0.089 1.00 98.06 84 GLN A O 1
ATOM 624 N N . LEU A 1 85 ? -12.004 -4.910 1.034 1.00 97.38 85 LEU A N 1
ATOM 625 C CA . LEU A 1 85 ? -11.377 -5.126 2.334 1.00 97.38 85 LEU A CA 1
ATOM 626 C C . LEU A 1 85 ? -11.529 -6.576 2.810 1.00 97.38 85 LEU A C 1
ATOM 628 O O . LEU A 1 85 ? -10.563 -7.177 3.280 1.00 97.38 85 LEU A O 1
ATOM 632 N N . SER A 1 86 ? -12.715 -7.163 2.625 1.00 96.88 86 SER A N 1
ATOM 633 C CA . SER A 1 86 ? -12.971 -8.579 2.906 1.00 96.88 86 SER A CA 1
ATOM 634 C C . SER A 1 86 ? -12.030 -9.488 2.108 1.00 96.88 86 SER A C 1
ATOM 636 O O . SER A 1 86 ? -11.348 -10.336 2.684 1.00 96.88 86 SER A O 1
ATOM 638 N N . ARG A 1 87 ? -11.882 -9.243 0.797 1.00 97.06 87 ARG A N 1
ATOM 639 C CA . ARG A 1 87 ? -10.971 -10.014 -0.068 1.00 97.06 87 ARG A CA 1
ATOM 640 C C . ARG A 1 87 ? -9.511 -9.937 0.381 1.00 97.06 87 ARG A C 1
ATOM 642 O O . ARG A 1 87 ? -8.830 -10.964 0.360 1.00 97.06 87 ARG A O 1
ATOM 649 N N . VAL A 1 88 ? -9.042 -8.763 0.814 1.00 96.19 88 VAL A N 1
ATOM 650 C CA . VAL A 1 88 ? -7.684 -8.590 1.362 1.00 96.19 88 VAL A CA 1
ATOM 651 C C . VAL A 1 88 ? -7.509 -9.415 2.636 1.00 96.19 88 VAL A C 1
ATOM 653 O O . VAL A 1 88 ? -6.575 -10.214 2.709 1.00 96.19 88 VAL A O 1
ATOM 656 N N . ARG A 1 89 ? -8.432 -9.299 3.604 1.00 95.75 89 ARG A N 1
ATOM 657 C CA . ARG A 1 89 ? -8.388 -10.090 4.848 1.00 95.75 89 ARG A CA 1
ATOM 658 C C . ARG A 1 89 ? -8.340 -11.584 4.547 1.00 95.75 89 ARG A C 1
ATOM 660 O O . ARG A 1 89 ? -7.448 -12.273 5.029 1.00 95.75 89 ARG A O 1
ATOM 667 N N . SER A 1 90 ? -9.227 -12.075 3.680 1.00 96.25 90 SER A N 1
ATOM 668 C CA . SER A 1 90 ? -9.246 -13.490 3.309 1.00 96.25 90 SER A CA 1
ATOM 669 C C . SER A 1 90 ? -7.942 -13.943 2.647 1.00 96.25 90 SER A C 1
ATOM 671 O O . SER A 1 90 ? -7.475 -15.044 2.923 1.00 96.25 90 SER A O 1
ATOM 673 N N . ALA A 1 91 ? -7.339 -13.127 1.777 1.00 95.50 91 ALA A N 1
ATOM 674 C CA . ALA A 1 91 ? -6.070 -13.471 1.138 1.00 95.50 91 ALA A CA 1
ATOM 675 C C . ALA A 1 91 ? -4.924 -13.585 2.156 1.00 95.50 91 ALA A C 1
ATOM 677 O O . ALA A 1 91 ? -4.170 -14.557 2.114 1.00 95.50 91 ALA A O 1
ATOM 678 N N . PHE A 1 92 ? -4.832 -12.639 3.093 1.00 94.81 92 PHE A N 1
ATOM 679 C CA . PHE A 1 92 ? -3.801 -12.633 4.132 1.00 94.81 92 PHE A CA 1
ATOM 680 C C . PHE A 1 92 ? -3.998 -13.766 5.143 1.00 94.81 92 PHE A C 1
ATOM 682 O O . PHE A 1 92 ? -3.025 -14.423 5.510 1.00 94.81 92 PHE A O 1
ATOM 689 N N . THR A 1 93 ? -5.241 -14.073 5.523 1.00 95.38 93 THR A N 1
ATOM 690 C CA . THR A 1 93 ? -5.544 -15.213 6.399 1.00 95.38 93 THR A CA 1
ATOM 691 C C . THR A 1 93 ? -5.206 -16.543 5.739 1.00 95.38 93 THR A C 1
ATOM 693 O O . THR A 1 93 ? -4.502 -17.350 6.336 1.00 95.38 93 THR A O 1
ATOM 696 N N . ARG A 1 94 ? -5.603 -16.761 4.476 1.00 95.94 94 ARG A N 1
ATOM 697 C CA . ARG A 1 94 ? -5.268 -18.002 3.747 1.00 95.94 94 ARG A CA 1
ATOM 698 C C . ARG A 1 94 ? -3.765 -18.234 3.595 1.00 95.94 94 ARG A C 1
ATOM 700 O O . ARG A 1 94 ? -3.344 -19.372 3.425 1.00 95.94 94 ARG A O 1
ATOM 707 N N . LYS A 1 95 ? -2.963 -17.168 3.596 1.00 95.12 95 LYS A N 1
ATOM 708 C CA . LYS A 1 95 ? -1.498 -17.237 3.508 1.00 95.12 95 LYS A CA 1
ATOM 709 C C . LYS A 1 95 ? -0.804 -17.238 4.874 1.00 95.12 95 LYS A C 1
ATOM 711 O O . LYS A 1 95 ? 0.417 -17.300 4.907 1.00 95.12 95 LYS A O 1
ATOM 716 N N . GLY A 1 96 ? -1.559 -17.183 5.973 1.00 94.12 96 GLY A N 1
ATOM 717 C CA . GLY A 1 96 ? -1.021 -17.204 7.335 1.00 94.12 96 GLY A CA 1
ATOM 718 C C . GLY A 1 96 ? -0.434 -15.874 7.820 1.00 94.12 96 GLY A C 1
ATOM 719 O O . GLY A 1 96 ? 0.112 -15.823 8.914 1.00 94.12 96 GLY A O 1
ATOM 720 N N . PHE A 1 97 ? -0.567 -14.788 7.051 1.00 91.69 97 PHE A N 1
ATOM 721 C CA . PHE A 1 97 ? -0.113 -13.453 7.466 1.00 91.69 97 PHE A CA 1
ATOM 722 C C . PHE A 1 97 ? -1.068 -12.778 8.455 1.00 91.69 97 PHE A C 1
ATOM 724 O O . PHE A 1 97 ? -0.679 -11.838 9.142 1.00 91.69 97 PHE A O 1
ATOM 731 N N . LEU A 1 98 ? -2.324 -13.233 8.509 1.00 92.31 98 LEU A N 1
ATOM 732 C CA . LEU A 1 98 ? -3.345 -12.698 9.403 1.00 92.31 98 LEU A CA 1
ATOM 733 C C . LEU A 1 98 ? -4.072 -13.826 10.135 1.00 92.31 98 LEU A C 1
ATOM 735 O O . LEU A 1 98 ? -4.897 -14.523 9.543 1.00 92.31 98 LEU A O 1
ATOM 739 N N . ILE A 1 99 ? -3.824 -13.945 11.437 1.00 87.44 99 ILE A N 1
ATOM 740 C CA . ILE A 1 99 ? -4.595 -14.808 12.333 1.00 87.44 99 ILE A CA 1
ATOM 741 C C . ILE A 1 99 ? -5.755 -13.979 12.892 1.00 87.44 99 ILE A C 1
ATOM 743 O O . ILE A 1 99 ? -5.537 -12.988 13.591 1.00 87.44 99 ILE A O 1
ATOM 747 N N . MET A 1 100 ? -6.985 -14.354 12.543 1.00 74.69 100 MET A N 1
ATOM 748 C CA . MET A 1 100 ? -8.196 -13.790 13.142 1.00 74.69 100 MET A CA 1
ATOM 749 C C . MET A 1 100 ? -8.663 -14.776 14.210 1.00 74.69 100 MET A C 1
ATOM 751 O O . MET A 1 100 ? -9.047 -15.892 13.867 1.00 74.69 100 MET A O 1
ATOM 755 N N . ASN A 1 101 ? -8.533 -14.384 15.477 1.00 63.09 101 ASN A N 1
ATOM 756 C CA . ASN A 1 101 ? -8.955 -15.171 16.633 1.00 63.09 101 ASN A CA 1
ATOM 757 C C . ASN A 1 101 ? -10.344 -14.749 17.111 1.00 63.09 101 ASN A C 1
ATOM 759 O O . ASN A 1 101 ? -10.712 -13.578 16.861 1.00 63.09 101 ASN A O 1
#

Sequence (101 aa):
MRISILVTAVLLLVVVFVSGCSLPVSPFQAPVKSKLLAKMERSGCSGVCPIFSLTIFFDGSVIYQGEAHTAVSGGKEFSLTKDQLSRVRSAFTRKGFLIMN

Radius of gyration: 27.61 Å; Cα contacts (8 Å, |Δi|>4): 115; chains: 1; bounding box: 34×85×44 Å

InterPro domains:
  IPR045497 Domain of unknown function DUF6438 [PF20033] (39-97)